Protein AF-A0A5E7FWX7-F1 (afdb_monomer)

Nearest PDB structures (foldseek):
  6xfl-assembly1_A  TM=3.644E-01  e=9.904E+00  Salmonella enterica subsp. enterica serovar Typhimurium str. LT2

Solvent-accessible surface area (backbone atoms only — not comparable to full-atom values): 4899 Å² total; per-residue (Å²): 131,85,85,80,86,87,85,82,87,72,54,74,68,60,47,55,49,37,55,52,47,19,73,77,67,75,47,47,61,65,58,53,50,53,51,49,51,62,70,44,41,66,57,53,50,46,49,52,52,22,50,66,72,26,73,82,40,71,70,52,27,54,55,45,37,52,54,48,51,54,51,53,53,54,63,56,56,59,69,76,76,115

Secondary structure (DSSP, 8-state):
-PPPPPPPPPPHHHHHHHHHHHHHH---HHHHHHHHHHHHHHHHHHHHHHHHHHTT-HHHHHHHHHHHHHHHHHHHHGGG--

Foldseek 3Di:
DDDDDDDDDDDPVVVVVQVVVCVVPVQHPVNVVVVVCVVCVQLVVQLVVLCVVCVPPPVSSVVSSVVSVVVVVVVVVVVVVD

Radius of gyration: 17.37 Å; Cα contacts (8 Å, |Δi|>4): 28; chains: 1; bounding box: 36×36×39 Å

Mean predicted aligned error: 7.93 Å

Structure (mmCIF, N/CA/C/O backbone):
data_AF-A0A5E7FWX7-F1
#
_entry.id   AF-A0A5E7FWX7-F1
#
loop_
_atom_site.group_PDB
_atom_site.id
_atom_site.type_symbol
_atom_site.label_atom_id
_atom_site.label_alt_id
_atom_site.label_comp_id
_atom_site.label_asym_id
_atom_site.label_entity_id
_atom_site.label_seq_id
_atom_site.pdbx_PDB_ins_code
_atom_site.Cartn_x
_atom_site.Cartn_y
_atom_site.Cartn_z
_atom_site.occupancy
_atom_site.B_iso_or_equiv
_atom_site.auth_seq_id
_atom_site.auth_comp_id
_atom_site.auth_asym_id
_atom_site.auth_atom_id
_atom_site.pdbx_PDB_model_num
ATOM 1 N N . MET A 1 1 ? -7.810 -19.868 -7.316 1.00 50.50 1 MET A N 1
ATOM 2 C CA . MET A 1 1 ? -6.523 -19.495 -6.696 1.00 50.50 1 MET A CA 1
ATOM 3 C C . MET A 1 1 ? -6.716 -19.537 -5.195 1.00 50.50 1 MET A C 1
ATOM 5 O O . MET A 1 1 ? -7.733 -19.031 -4.734 1.00 50.50 1 MET A O 1
ATOM 9 N N . SER A 1 2 ? -5.823 -20.201 -4.466 1.00 59.03 2 SER A N 1
ATOM 10 C CA . SER A 1 2 ? -5.834 -20.172 -3.001 1.00 59.03 2 SER A CA 1
ATOM 11 C C . SER A 1 2 ? -5.513 -18.752 -2.541 1.00 59.03 2 SER A C 1
ATOM 13 O O . SER A 1 2 ? -4.654 -18.107 -3.135 1.00 59.03 2 SER A O 1
ATOM 15 N N . ALA A 1 3 ? -6.239 -18.243 -1.549 1.00 77.12 3 ALA A N 1
ATOM 16 C CA . ALA A 1 3 ? -5.914 -16.950 -0.964 1.00 77.12 3 ALA A CA 1
ATOM 17 C C . ALA A 1 3 ? -4.716 -17.129 -0.025 1.00 77.12 3 ALA A C 1
ATOM 19 O O . ALA A 1 3 ? -4.804 -17.892 0.937 1.00 77.12 3 ALA A O 1
ATOM 20 N N . ASP A 1 4 ? -3.617 -16.436 -0.313 1.00 88.06 4 ASP A N 1
ATOM 21 C CA . ASP A 1 4 ? -2.486 -16.334 0.604 1.00 88.06 4 ASP A CA 1
ATOM 22 C C . ASP A 1 4 ? -2.755 -15.231 1.637 1.00 88.06 4 ASP A C 1
ATOM 24 O O . ASP A 1 4 ? -3.282 -14.165 1.310 1.00 88.06 4 ASP A O 1
ATOM 28 N N . THR A 1 5 ? -2.386 -15.478 2.895 1.00 88.44 5 THR A N 1
ATOM 29 C CA . THR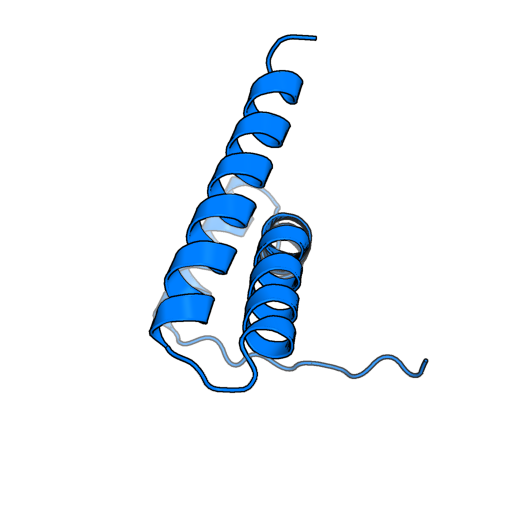 A 1 5 ? -2.535 -14.499 3.981 1.00 88.44 5 THR A CA 1
ATOM 30 C C . THR A 1 5 ? -1.241 -13.713 4.169 1.00 88.44 5 THR A C 1
ATOM 32 O O . THR A 1 5 ? -0.202 -14.287 4.498 1.00 88.44 5 THR A O 1
ATOM 35 N N . LEU A 1 6 ? -1.315 -12.386 4.039 1.00 89.75 6 LEU A N 1
ATOM 36 C CA . LEU A 1 6 ? -0.240 -11.468 4.419 1.00 89.75 6 LEU A CA 1
ATOM 37 C C . LEU A 1 6 ? -0.427 -11.003 5.872 1.00 89.75 6 LEU A C 1
ATOM 39 O O . LEU A 1 6 ? -1.430 -10.375 6.198 1.00 89.75 6 LEU A O 1
ATOM 43 N N . THR A 1 7 ? 0.566 -11.248 6.732 1.00 93.31 7 THR A N 1
ATOM 44 C CA . THR A 1 7 ? 0.596 -10.724 8.110 1.00 93.31 7 THR A CA 1
ATOM 45 C C . THR A 1 7 ? 1.564 -9.550 8.208 1.00 93.31 7 THR A C 1
ATOM 47 O O . THR A 1 7 ? 2.765 -9.719 7.996 1.00 93.31 7 THR A O 1
ATOM 50 N N . ILE A 1 8 ? 1.068 -8.369 8.583 1.00 92.38 8 ILE A N 1
ATOM 51 C CA . ILE A 1 8 ? 1.880 -7.152 8.733 1.00 92.38 8 ILE A CA 1
ATOM 52 C C . ILE A 1 8 ? 2.129 -6.884 10.221 1.00 92.38 8 ILE A C 1
ATOM 54 O O . ILE A 1 8 ? 1.190 -6.743 11.004 1.00 92.38 8 ILE A O 1
ATOM 58 N N . LYS A 1 9 ? 3.402 -6.781 10.623 1.00 95.31 9 LYS A N 1
ATOM 59 C CA . LYS A 1 9 ? 3.773 -6.277 11.952 1.00 95.31 9 LYS A CA 1
ATOM 60 C C . LYS A 1 9 ? 3.870 -4.758 11.900 1.00 95.31 9 LYS A C 1
ATOM 62 O O . LYS A 1 9 ? 4.719 -4.224 11.196 1.00 95.31 9 LYS A O 1
ATOM 67 N N . LEU A 1 10 ? 3.015 -4.084 12.659 1.00 94.50 10 LEU A N 1
ATOM 68 C CA . LEU A 1 10 ? 3.044 -2.631 12.784 1.00 94.50 10 LEU A CA 1
ATOM 69 C C . LEU A 1 10 ? 4.049 -2.228 13.860 1.00 94.50 10 LEU A C 1
ATOM 71 O O . LEU A 1 10 ? 4.053 -2.799 14.954 1.00 94.50 10 LEU A O 1
ATOM 75 N N . ASP A 1 11 ? 4.876 -1.229 13.565 1.00 96.94 11 ASP A N 1
ATOM 76 C CA . ASP A 1 11 ? 5.680 -0.601 14.602 1.00 96.94 11 ASP A CA 1
ATOM 77 C C . ASP A 1 11 ? 4.772 0.145 15.608 1.00 96.94 11 ASP A C 1
ATOM 79 O O . ASP A 1 11 ? 3.621 0.487 15.297 1.00 96.94 11 ASP A O 1
ATOM 83 N N . PRO A 1 12 ? 5.261 0.414 16.831 1.00 97.88 12 PRO A N 1
ATOM 84 C CA . PRO A 1 12 ? 4.439 1.027 17.871 1.00 97.88 12 PRO A CA 1
ATOM 85 C C . PRO A 1 12 ? 3.870 2.405 17.506 1.00 97.88 12 PRO A C 1
ATOM 87 O O . PRO A 1 12 ? 2.774 2.743 17.960 1.00 97.88 12 PRO A O 1
ATOM 90 N N . GLN A 1 13 ? 4.581 3.205 16.703 1.00 98.00 13 GLN A N 1
ATOM 91 C CA . GLN A 1 13 ? 4.146 4.556 16.344 1.00 98.00 13 GLN A CA 1
ATOM 92 C C . GLN A 1 13 ? 2.993 4.499 15.341 1.00 98.00 13 GLN A C 1
ATOM 94 O O . GLN A 1 13 ? 1.977 5.175 15.531 1.00 98.00 13 GLN A O 1
ATOM 99 N N . LEU A 1 14 ? 3.108 3.641 14.324 1.00 97.12 14 LEU A N 1
ATOM 100 C CA . LEU A 1 14 ? 2.044 3.425 13.348 1.00 97.12 14 LEU A CA 1
ATOM 101 C C . LEU A 1 14 ? 0.794 2.812 13.995 1.00 97.12 14 LEU A C 1
ATOM 103 O O . LEU A 1 14 ? -0.321 3.267 13.734 1.00 97.12 14 LEU A O 1
ATOM 107 N N . LEU A 1 15 ? 0.956 1.849 14.910 1.00 97.62 15 LEU A N 1
ATOM 108 C CA . LEU A 1 15 ? -0.168 1.284 15.665 1.00 97.62 15 LEU A CA 1
ATOM 109 C C . LEU A 1 15 ? -0.900 2.355 16.492 1.00 97.62 15 LEU A C 1
ATOM 111 O O . LEU A 1 15 ? -2.132 2.403 16.502 1.00 97.62 15 LEU A O 1
ATOM 115 N N . ALA A 1 16 ? -0.160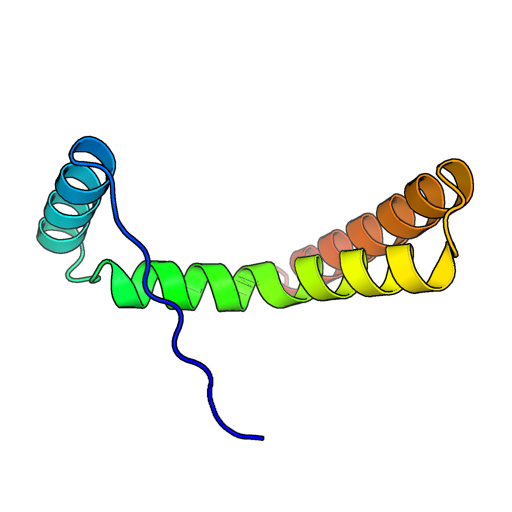 3.228 17.182 1.00 98.31 16 ALA A N 1
ATOM 116 C CA . ALA A 1 16 ? -0.747 4.322 17.952 1.00 98.31 16 ALA A CA 1
ATOM 117 C C . ALA A 1 16 ? -1.477 5.340 17.058 1.00 98.31 16 ALA A C 1
ATOM 119 O O . ALA A 1 16 ? -2.494 5.909 17.466 1.00 98.31 16 ALA A O 1
ATOM 120 N N . LEU A 1 17 ? -0.986 5.571 15.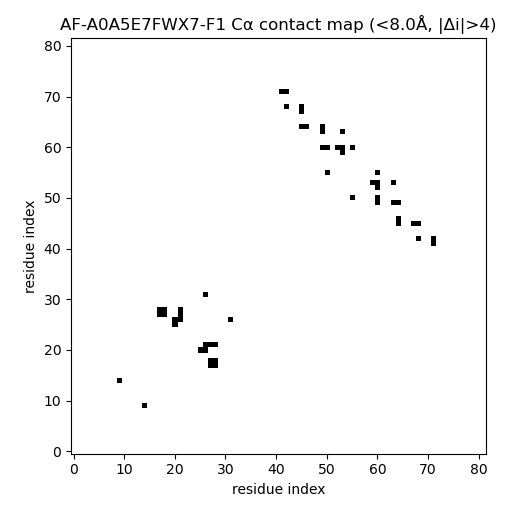837 1.00 98.31 17 LEU A N 1
ATOM 121 C CA . LEU A 1 17 ? -1.668 6.411 14.857 1.00 98.31 17 LEU A CA 1
ATOM 122 C C . LEU A 1 17 ? -2.989 5.782 14.403 1.00 98.31 17 LEU A C 1
ATOM 124 O O . LEU A 1 17 ? -4.016 6.455 14.480 1.00 98.31 17 LEU A O 1
ATOM 128 N N . PHE A 1 18 ? -2.990 4.502 14.021 1.00 98.06 18 PHE A N 1
ATOM 129 C CA . PHE A 1 18 ? -4.214 3.810 13.611 1.00 98.06 18 PHE A CA 1
ATOM 130 C C . PHE A 1 18 ? -5.276 3.791 14.706 1.00 98.06 18 PHE A C 1
ATOM 132 O O . PHE A 1 18 ? -6.431 4.084 14.425 1.00 98.06 18 PHE A O 1
ATOM 139 N N . ARG A 1 19 ? -4.893 3.545 15.964 1.00 98.06 19 ARG A N 1
ATOM 140 C CA . ARG A 1 19 ? -5.841 3.571 17.091 1.00 98.06 19 ARG A CA 1
ATOM 141 C C . ARG A 1 19 ? -6.520 4.930 17.259 1.00 98.06 19 ARG A C 1
ATOM 143 O O . ARG A 1 19 ? -7.716 4.991 17.520 1.00 98.06 19 ARG A O 1
ATOM 150 N N . ARG A 1 20 ? -5.768 6.027 17.109 1.00 98.50 20 ARG A N 1
ATOM 151 C CA . ARG A 1 20 ? -6.341 7.383 17.158 1.00 98.50 20 ARG A CA 1
ATOM 152 C C . ARG A 1 20 ? -7.236 7.649 15.954 1.00 98.50 20 ARG A C 1
ATOM 154 O O . ARG A 1 20 ? -8.325 8.185 16.120 1.00 98.50 20 ARG A O 1
ATOM 161 N N . TYR A 1 21 ? -6.797 7.256 14.761 1.00 98.31 21 TYR A N 1
ATOM 162 C CA . TYR A 1 21 ? -7.589 7.403 13.544 1.00 98.31 21 TYR A CA 1
ATOM 163 C C . TYR A 1 21 ? -8.928 6.662 13.646 1.00 98.31 21 TYR A C 1
ATOM 165 O O . TYR A 1 21 ? -9.973 7.251 13.374 1.00 98.31 21 TYR A O 1
ATOM 173 N N . GLU A 1 22 ? -8.915 5.421 14.126 1.00 98.50 22 GLU A N 1
ATOM 174 C CA . GLU A 1 22 ? -10.113 4.617 14.367 1.00 98.50 22 GLU A CA 1
ATOM 175 C C . GLU A 1 22 ? -11.029 5.265 15.411 1.00 98.50 22 GLU A C 1
ATOM 177 O O . GLU A 1 22 ? -12.228 5.380 15.182 1.00 98.50 22 GLU A O 1
ATOM 182 N N . ALA A 1 23 ? -10.483 5.795 16.511 1.00 98.44 23 ALA A N 1
ATOM 183 C CA . ALA A 1 23 ? -11.286 6.509 17.505 1.00 98.44 23 ALA A CA 1
ATOM 184 C C . ALA A 1 23 ? -12.038 7.717 16.907 1.00 98.44 23 ALA A C 1
ATOM 186 O O . ALA A 1 23 ? -13.177 7.980 17.289 1.00 98.44 23 ALA A O 1
ATOM 187 N N . HIS A 1 24 ? -11.429 8.428 15.952 1.00 98.31 24 HIS A N 1
ATOM 188 C CA . HIS A 1 24 ? -12.043 9.584 15.292 1.00 98.31 24 HIS A CA 1
ATOM 189 C C . HIS A 1 24 ? -13.002 9.225 14.151 1.00 98.31 24 HIS A C 1
ATOM 191 O O . HIS A 1 24 ? -13.953 9.963 13.910 1.00 98.31 24 HIS A O 1
ATOM 197 N N . THR A 1 25 ? -12.745 8.137 13.424 1.00 97.88 25 THR A N 1
ATOM 198 C CA . THR A 1 25 ? -13.416 7.844 12.142 1.00 97.88 25 THR A CA 1
ATOM 199 C C . THR A 1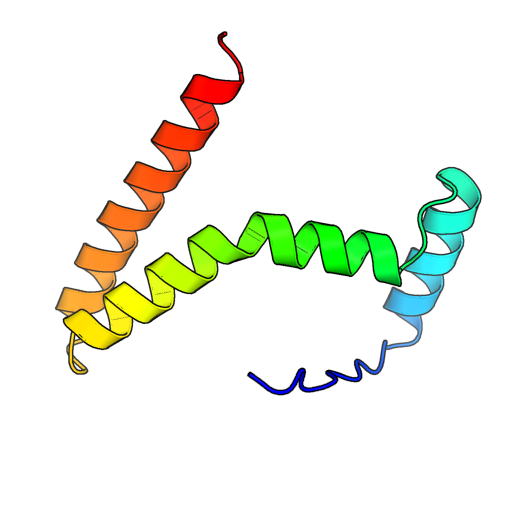 25 ? -14.234 6.558 12.142 1.00 97.88 25 THR A C 1
ATOM 201 O O . THR A 1 25 ? -15.002 6.335 11.213 1.00 97.88 25 THR A O 1
ATOM 204 N N . GLN A 1 26 ? -14.065 5.712 13.162 1.00 97.62 26 GLN A N 1
ATOM 205 C CA . GLN A 1 26 ? -14.559 4.331 13.224 1.00 97.62 26 GLN A CA 1
ATOM 206 C C . GLN A 1 26 ? -14.019 3.430 12.097 1.00 97.62 26 GLN A C 1
ATOM 208 O O . GLN A 1 26 ? -14.544 2.346 11.853 1.00 97.62 26 GLN A O 1
ATOM 213 N N . ILE A 1 27 ? -12.950 3.858 11.416 1.00 97.62 27 ILE A N 1
ATOM 214 C CA . ILE A 1 27 ? -12.262 3.069 10.396 1.00 97.62 27 ILE A CA 1
ATOM 215 C C . ILE A 1 27 ? -11.112 2.302 11.047 1.00 97.62 27 ILE A C 1
ATOM 217 O O . ILE A 1 27 ? -10.172 2.897 11.574 1.00 97.62 27 ILE A O 1
ATOM 221 N N . THR A 1 28 ? -11.170 0.974 10.964 1.00 97.50 28 THR A N 1
ATOM 222 C CA . THR A 1 28 ? -10.118 0.092 11.479 1.00 97.50 28 THR A CA 1
ATOM 223 C C . THR A 1 28 ? -8.854 0.165 10.618 1.00 97.50 28 THR A C 1
ATOM 225 O O . THR A 1 28 ? -8.902 0.477 9.424 1.00 97.50 28 THR A O 1
ATOM 228 N N . ALA A 1 29 ? -7.707 -0.198 11.199 1.00 96.19 29 ALA A N 1
ATOM 229 C CA . ALA A 1 29 ? -6.450 -0.314 10.453 1.00 96.19 29 ALA A CA 1
ATOM 230 C C . ALA A 1 29 ? -6.568 -1.270 9.250 1.00 96.19 29 ALA A C 1
ATOM 232 O O . ALA A 1 29 ? -6.052 -0.972 8.176 1.00 96.19 29 ALA A O 1
ATOM 233 N N . GLN A 1 30 ? -7.280 -2.390 9.425 1.00 95.44 30 GLN A N 1
ATOM 234 C CA . GLN A 1 30 ? -7.508 -3.375 8.367 1.00 95.44 30 GLN A CA 1
ATOM 235 C C . GLN A 1 30 ? -8.253 -2.749 7.187 1.00 95.44 30 GLN A C 1
ATOM 237 O O . GLN A 1 30 ? -7.766 -2.807 6.064 1.00 95.44 30 GLN A O 1
ATOM 242 N N . PHE A 1 31 ? -9.377 -2.076 7.451 1.00 96.75 31 PHE A N 1
ATOM 243 C CA . PHE A 1 31 ? -10.157 -1.427 6.400 1.00 96.75 31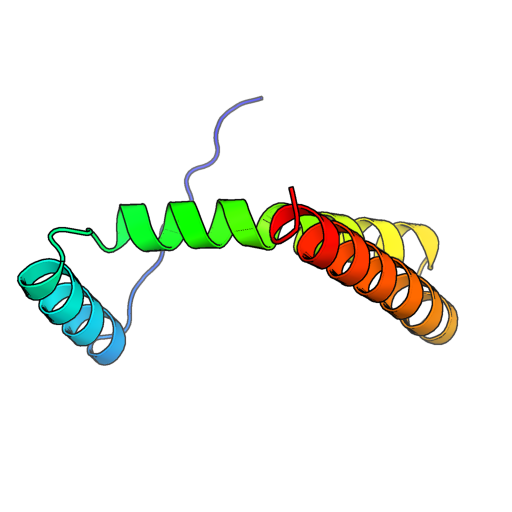 PHE A CA 1
ATOM 244 C C . PHE A 1 31 ? -9.344 -0.354 5.667 1.00 96.75 31 PHE A C 1
ATOM 246 O O . PHE A 1 31 ? -9.369 -0.285 4.442 1.00 96.75 31 PHE A O 1
ATOM 253 N N . TYR A 1 32 ? -8.580 0.463 6.402 1.00 96.06 32 TYR A N 1
ATOM 254 C CA . TYR A 1 32 ? -7.709 1.471 5.795 1.00 96.06 32 TYR A CA 1
ATOM 255 C C . TYR A 1 32 ? -6.682 0.845 4.838 1.00 96.06 32 TYR A C 1
ATOM 257 O O . TYR A 1 32 ? -6.472 1.350 3.735 1.00 96.06 32 TYR A O 1
ATOM 265 N N . ILE A 1 33 ? -6.035 -0.248 5.256 1.00 95.56 33 ILE A N 1
ATOM 266 C CA . ILE A 1 33 ? -5.025 -0.942 4.450 1.00 95.56 33 ILE A CA 1
ATOM 267 C C . ILE A 1 33 ? -5.673 -1.611 3.235 1.00 95.56 33 ILE A C 1
ATOM 269 O O . ILE A 1 33 ? -5.138 -1.486 2.136 1.00 95.56 33 ILE A O 1
ATOM 273 N N . ASP A 1 34 ? -6.830 -2.251 3.399 1.00 94.44 34 ASP A N 1
ATOM 274 C CA . ASP A 1 34 ? -7.566 -2.871 2.293 1.00 94.44 34 ASP A CA 1
ATOM 275 C C . ASP A 1 34 ? -7.949 -1.835 1.229 1.00 94.44 34 ASP A C 1
ATOM 277 O O . ASP A 1 34 ? -7.702 -2.038 0.038 1.00 94.44 34 ASP A O 1
ATOM 281 N N . GLU A 1 35 ? -8.457 -0.676 1.656 1.00 95.81 35 GLU A N 1
ATOM 282 C CA . GLU A 1 35 ? -8.754 0.452 0.773 1.00 95.81 35 GLU A CA 1
ATOM 283 C C . GLU A 1 35 ? -7.502 0.986 0.071 1.00 95.81 35 GLU A C 1
ATOM 285 O O . GLU A 1 35 ? -7.530 1.288 -1.126 1.00 95.81 35 GLU A O 1
ATOM 290 N N . LEU A 1 36 ? -6.382 1.097 0.790 1.00 94.69 36 LEU A N 1
ATOM 291 C CA . LEU A 1 36 ? -5.120 1.546 0.213 1.00 94.69 36 LEU A CA 1
ATOM 292 C C . LEU A 1 36 ? -4.613 0.560 -0.846 1.00 94.69 36 LEU A C 1
ATOM 294 O O . LEU A 1 36 ? -4.207 0.982 -1.929 1.00 94.69 36 LEU A O 1
ATOM 298 N N . LEU A 1 37 ? -4.675 -0.744 -0.574 1.00 94.69 37 LEU A N 1
ATOM 299 C CA . LEU A 1 37 ? -4.290 -1.793 -1.518 1.00 94.69 37 LEU A CA 1
ATOM 300 C C . LEU A 1 37 ? -5.207 -1.808 -2.743 1.00 94.69 37 LEU A C 1
ATOM 302 O O . LEU A 1 37 ? -4.725 -1.929 -3.868 1.00 94.69 37 LEU A O 1
ATOM 306 N N . ALA A 1 38 ? -6.517 -1.635 -2.560 1.00 92.38 38 ALA A N 1
ATOM 307 C CA . ALA A 1 38 ? -7.464 -1.540 -3.666 1.00 92.38 38 ALA A CA 1
ATOM 308 C C . ALA A 1 38 ? -7.171 -0.328 -4.567 1.00 92.38 38 ALA A C 1
ATOM 310 O O . ALA A 1 38 ? -7.113 -0.469 -5.790 1.00 92.38 38 ALA A O 1
ATOM 311 N N . LYS A 1 39 ? -6.913 0.843 -3.971 1.00 90.69 39 LYS A N 1
ATOM 312 C CA . LYS A 1 39 ? -6.610 2.088 -4.699 1.00 90.69 39 LYS A CA 1
ATOM 313 C C . LYS A 1 39 ? -5.267 2.049 -5.418 1.00 90.69 39 LYS A C 1
ATOM 315 O O . LYS A 1 39 ? -5.136 2.625 -6.493 1.00 90.69 39 LYS A O 1
ATOM 320 N N . THR A 1 40 ? -4.274 1.375 -4.843 1.00 91.94 40 THR A N 1
ATOM 321 C CA . THR A 1 40 ? -2.913 1.310 -5.399 1.00 91.94 40 THR A CA 1
ATOM 322 C C . THR A 1 40 ? -2.686 0.122 -6.332 1.00 91.94 40 THR A C 1
ATOM 324 O O . THR A 1 40 ? -1.711 0.128 -7.085 1.00 91.94 40 THR A O 1
ATOM 327 N N . ARG A 1 41 ? -3.597 -0.861 -6.367 1.00 94.06 41 ARG A N 1
ATOM 328 C CA . ARG A 1 41 ? -3.511 -2.028 -7.260 1.00 94.06 41 ARG A CA 1
ATOM 329 C C . ARG A 1 41 ? -3.286 -1.665 -8.735 1.00 94.06 41 ARG A C 1
ATOM 331 O O . ARG A 1 41 ? -2.403 -2.283 -9.324 1.00 94.06 41 ARG A O 1
ATOM 338 N N . PRO A 1 42 ? -3.999 -0.697 -9.351 1.00 89.44 42 PRO A N 1
ATOM 339 C CA . PRO A 1 42 ? -3.764 -0.349 -10.756 1.00 89.44 42 PRO A CA 1
ATOM 340 C C . PRO A 1 42 ? -2.339 0.154 -11.008 1.00 89.44 42 PRO A C 1
ATOM 342 O O . PRO A 1 42 ? -1.728 -0.185 -12.017 1.00 89.44 42 PRO A O 1
ATOM 345 N N . THR A 1 43 ? -1.783 0.916 -10.063 1.00 87.69 43 THR A N 1
ATOM 346 C CA . THR A 1 43 ? -0.399 1.392 -10.131 1.00 87.69 43 THR A CA 1
ATOM 347 C C . THR A 1 43 ? 0.584 0.233 -10.025 1.00 87.69 43 THR A C 1
ATOM 349 O O . THR A 1 43 ? 1.504 0.148 -10.832 1.00 87.69 43 THR A O 1
ATOM 352 N N . LEU A 1 44 ? 0.377 -0.685 -9.074 1.00 89.62 44 LEU A N 1
ATOM 353 C CA . LEU A 1 44 ? 1.219 -1.874 -8.931 1.00 89.62 44 LEU A CA 1
ATOM 354 C C . LEU A 1 44 ? 1.194 -2.732 -10.204 1.00 89.62 44 LEU A C 1
ATOM 356 O O . LEU A 1 44 ? 2.248 -3.140 -10.680 1.00 89.62 44 LEU A O 1
ATOM 360 N N . GLN A 1 45 ? 0.012 -2.939 -10.787 1.00 89.81 45 GLN A N 1
ATOM 361 C CA . GLN A 1 45 ? -0.148 -3.664 -12.047 1.00 89.81 45 GLN A CA 1
ATOM 362 C C . GLN A 1 45 ? 0.640 -2.995 -13.183 1.00 89.81 45 GLN A C 1
ATOM 364 O O . GLN A 1 45 ? 1.400 -3.659 -13.879 1.00 89.81 45 GLN A O 1
ATOM 369 N N . ALA A 1 46 ? 0.522 -1.673 -13.334 1.00 86.75 46 ALA A N 1
ATOM 370 C CA . ALA A 1 46 ? 1.252 -0.928 -14.356 1.00 86.75 46 ALA A CA 1
ATOM 371 C C . ALA A 1 46 ? 2.780 -1.006 -14.190 1.00 86.75 46 ALA A C 1
ATOM 373 O O . ALA A 1 46 ? 3.492 -1.042 -15.192 1.00 86.75 46 ALA A O 1
ATOM 374 N N . VAL A 1 47 ? 3.279 -1.030 -12.948 1.00 85.12 47 VAL A N 1
ATOM 375 C CA . VAL A 1 47 ? 4.708 -1.222 -12.651 1.00 85.12 47 VAL A CA 1
ATOM 376 C C . VAL A 1 47 ? 5.163 -2.612 -13.072 1.00 85.12 47 VAL A C 1
ATOM 378 O O . VAL A 1 47 ? 6.169 -2.727 -13.763 1.00 85.12 47 VAL A O 1
ATOM 381 N N . VAL A 1 48 ? 4.433 -3.652 -12.662 1.00 89.25 48 VAL A N 1
ATOM 382 C CA . VAL A 1 48 ? 4.779 -5.042 -12.984 1.00 89.25 48 VAL A CA 1
ATOM 383 C C . VAL A 1 48 ? 4.789 -5.250 -14.496 1.00 89.25 48 VAL A C 1
ATOM 385 O O . VAL A 1 48 ? 5.779 -5.736 -15.024 1.00 89.25 48 VAL A O 1
ATOM 388 N N . GLU A 1 49 ? 3.769 -4.773 -15.210 1.00 89.44 49 GLU A N 1
ATOM 389 C CA . GLU A 1 49 ? 3.727 -4.887 -16.672 1.00 89.44 49 GLU A CA 1
ATOM 390 C C . GLU A 1 49 ? 4.877 -4.130 -17.352 1.00 89.44 49 GLU A C 1
ATOM 392 O O . GLU A 1 49 ? 5.470 -4.637 -18.298 1.00 89.44 49 GLU A O 1
ATOM 397 N N . ALA A 1 50 ? 5.248 -2.943 -16.858 1.00 85.75 50 ALA A N 1
ATOM 398 C CA . ALA A 1 50 ? 6.400 -2.215 -17.389 1.00 85.75 50 ALA A CA 1
ATOM 399 C C . ALA A 1 50 ? 7.728 -2.951 -17.135 1.00 85.75 50 ALA A C 1
ATOM 401 O O . ALA A 1 50 ? 8.614 -2.909 -17.985 1.00 85.75 50 ALA A O 1
ATOM 402 N N . LEU A 1 51 ? 7.875 -3.619 -15.985 1.00 85.44 51 LEU A N 1
ATOM 403 C CA . LEU A 1 51 ? 9.044 -4.447 -15.668 1.00 85.44 51 LEU A CA 1
ATOM 404 C C . LEU A 1 51 ? 9.121 -5.683 -16.569 1.00 85.44 51 LEU A C 1
ATOM 406 O O . LEU A 1 51 ? 10.195 -5.976 -17.097 1.00 85.44 51 LEU A O 1
ATOM 410 N N . ASP A 1 52 ? 7.992 -6.363 -16.767 1.00 88.31 52 ASP A N 1
ATOM 411 C CA . ASP A 1 52 ? 7.887 -7.532 -17.640 1.00 88.31 52 ASP A CA 1
ATOM 412 C C . ASP A 1 52 ? 8.222 -7.162 -19.097 1.00 88.31 52 ASP A C 1
ATOM 414 O O . ASP A 1 52 ? 8.993 -7.860 -19.756 1.00 88.31 52 ASP A O 1
ATOM 418 N N . GLU A 1 53 ? 7.704 -6.030 -19.587 1.00 87.44 53 GLU A N 1
ATOM 419 C CA . GLU A 1 53 ? 7.960 -5.519 -20.941 1.00 87.44 53 GLU A CA 1
ATOM 420 C C . GLU A 1 53 ? 9.395 -5.011 -21.136 1.00 87.44 53 GLU A C 1
ATOM 422 O O . GLU A 1 53 ? 9.965 -5.171 -22.215 1.00 87.44 53 GLU A O 1
ATOM 427 N N . ALA A 1 54 ? 9.994 -4.405 -20.108 1.00 87.00 54 ALA A N 1
ATOM 428 C CA . ALA A 1 54 ? 11.355 -3.885 -20.183 1.00 87.00 54 ALA A CA 1
ATOM 429 C C . ALA A 1 54 ? 12.417 -4.994 -20.242 1.00 87.00 54 ALA A C 1
ATOM 431 O O . ALA A 1 54 ? 13.549 -4.719 -20.631 1.00 87.00 54 ALA A O 1
ATOM 432 N N . ALA A 1 55 ? 12.088 -6.229 -19.844 1.00 84.00 55 ALA A N 1
ATOM 433 C CA . ALA A 1 55 ? 12.988 -7.387 -19.890 1.00 84.00 55 ALA A CA 1
ATOM 434 C C . ALA A 1 55 ? 14.388 -7.136 -19.274 1.00 84.00 55 ALA A C 1
ATOM 436 O O . ALA A 1 55 ? 15.385 -7.719 -19.701 1.00 84.00 55 ALA A O 1
ATOM 437 N N . GLY A 1 56 ? 14.467 -6.268 -18.258 1.00 77.56 56 GLY A N 1
ATOM 438 C CA . GLY A 1 56 ? 15.711 -5.892 -17.578 1.00 77.56 56 GLY A CA 1
ATOM 439 C C . GLY A 1 56 ? 16.426 -4.648 -18.121 1.00 77.56 56 GLY A C 1
ATOM 440 O O . GLY A 1 56 ? 17.472 -4.300 -17.579 1.00 77.56 56 GLY A O 1
ATOM 441 N N . ASP A 1 57 ? 15.880 -3.962 -19.131 1.00 86.75 57 ASP A N 1
ATOM 442 C CA . ASP A 1 57 ? 16.390 -2.679 -19.630 1.00 86.75 57 ASP A CA 1
ATOM 443 C C . ASP A 1 57 ? 15.893 -1.500 -18.756 1.00 86.75 57 ASP A C 1
ATOM 445 O O . ASP A 1 57 ? 14.696 -1.179 -18.753 1.00 86.75 57 ASP A O 1
ATOM 449 N N . PRO A 1 58 ? 16.785 -0.814 -18.015 1.00 79.38 58 PRO A N 1
ATOM 450 C CA . PRO A 1 58 ? 16.410 0.296 -17.140 1.00 79.38 58 PRO A CA 1
ATOM 451 C C . PRO A 1 58 ? 15.855 1.519 -17.884 1.00 79.38 58 PRO A C 1
ATOM 453 O O . PRO A 1 58 ? 15.042 2.260 -17.325 1.00 79.38 58 PRO A O 1
ATOM 456 N N . GLU A 1 59 ? 16.286 1.757 -19.125 1.00 81.38 59 GLU A N 1
ATOM 457 C CA . GLU A 1 59 ? 15.856 2.913 -19.914 1.00 81.38 59 GLU A CA 1
ATOM 458 C C . GLU A 1 59 ? 14.463 2.675 -20.506 1.00 81.38 59 GLU A C 1
ATOM 460 O O . GLU A 1 59 ? 13.590 3.548 -20.426 1.00 81.38 59 GLU A O 1
ATOM 465 N N . ALA A 1 60 ? 14.209 1.458 -20.994 1.00 82.38 60 ALA A N 1
ATOM 466 C CA . ALA A 1 60 ? 12.878 1.033 -21.419 1.00 82.38 60 ALA A CA 1
ATOM 467 C C . ALA A 1 60 ? 11.871 1.079 -20.257 1.00 82.38 60 ALA A C 1
ATOM 469 O O . ALA A 1 60 ? 10.760 1.596 -20.417 1.00 82.38 60 ALA A O 1
ATOM 470 N N . LEU A 1 61 ? 12.276 0.628 -19.063 1.0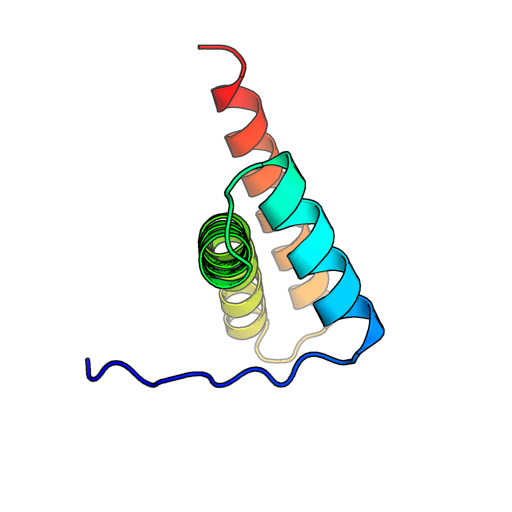0 81.75 61 LEU A N 1
ATOM 471 C CA . LEU A 1 61 ? 11.443 0.666 -17.860 1.00 81.75 61 LEU A CA 1
ATOM 472 C C . LEU A 1 61 ? 10.993 2.090 -17.514 1.00 81.75 61 LEU A C 1
ATOM 474 O O . LEU A 1 61 ? 9.809 2.321 -17.258 1.00 81.75 61 LEU A O 1
ATOM 478 N N . ALA A 1 62 ? 11.915 3.056 -17.528 1.00 80.44 62 ALA A N 1
ATOM 479 C CA . ALA A 1 62 ? 11.603 4.445 -17.208 1.00 80.44 62 ALA A CA 1
ATOM 480 C C . ALA A 1 62 ? 10.580 5.051 -18.190 1.00 80.44 62 ALA A C 1
ATOM 482 O O . ALA A 1 62 ? 9.642 5.736 -17.769 1.00 80.44 62 ALA A O 1
ATOM 483 N N . GLN A 1 63 ? 10.713 4.764 -19.490 1.00 83.00 63 GLN A N 1
ATOM 484 C CA . GLN A 1 63 ? 9.787 5.259 -20.514 1.00 83.00 63 GLN A CA 1
ATOM 485 C C . GLN A 1 63 ? 8.393 4.625 -20.406 1.00 83.00 63 GLN A C 1
ATOM 487 O O . GLN A 1 63 ? 7.380 5.331 -20.485 1.00 83.00 63 GLN A O 1
ATOM 492 N N . LEU A 1 64 ? 8.32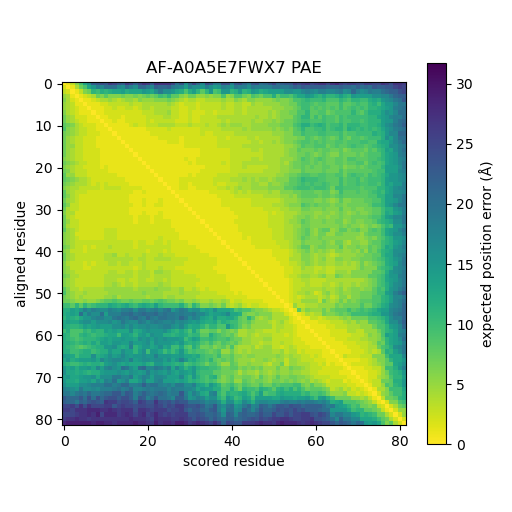8 3.306 -20.207 1.00 83.69 64 LEU A N 1
ATOM 493 C CA . LEU A 1 64 ? 7.072 2.562 -20.077 1.00 83.69 64 LEU A CA 1
ATOM 494 C C . LEU A 1 64 ? 6.319 2.955 -18.805 1.00 83.69 64 LEU A C 1
ATOM 496 O O . LEU A 1 64 ? 5.117 3.237 -18.853 1.00 83.69 64 LEU A O 1
ATOM 500 N N . PHE A 1 65 ? 7.036 3.060 -17.685 1.00 80.88 65 PHE A N 1
ATOM 501 C CA . PHE A 1 65 ? 6.462 3.495 -16.419 1.00 80.88 65 PHE A CA 1
ATOM 502 C C . PHE A 1 65 ? 5.903 4.922 -16.511 1.00 80.88 65 PHE A C 1
ATOM 504 O O . PHE A 1 65 ? 4.753 5.154 -16.131 1.00 80.88 65 PHE A O 1
ATOM 511 N N . GLY A 1 66 ? 6.658 5.863 -17.092 1.00 79.94 66 GLY A N 1
ATOM 512 C CA . GLY A 1 66 ? 6.206 7.245 -17.284 1.00 79.94 66 GLY A CA 1
ATOM 513 C C . GLY A 1 66 ? 4.918 7.353 -18.111 1.00 79.94 66 GLY A C 1
ATOM 514 O O . GLY A 1 66 ? 3.989 8.062 -17.719 1.00 79.94 66 GLY A O 1
ATOM 515 N N . ARG A 1 67 ? 4.810 6.602 -19.218 1.00 81.88 67 ARG A N 1
ATOM 516 C CA . ARG A 1 67 ? 3.596 6.576 -20.060 1.00 81.88 67 ARG A CA 1
ATOM 517 C C . ARG A 1 67 ? 2.383 5.998 -19.332 1.00 81.88 67 ARG A C 1
ATOM 519 O O . ARG A 1 67 ? 1.281 6.545 -19.434 1.00 81.88 67 ARG A O 1
ATOM 526 N N . ARG A 1 68 ? 2.568 4.904 -18.590 1.00 79.88 68 ARG A N 1
ATOM 527 C CA . ARG A 1 68 ? 1.475 4.239 -17.866 1.00 79.88 68 ARG A CA 1
ATOM 528 C C . ARG A 1 68 ? 0.996 5.066 -16.674 1.00 79.88 68 ARG A C 1
ATOM 530 O O . ARG A 1 68 ? -0.210 5.194 -16.480 1.00 79.88 68 ARG A O 1
ATOM 537 N N . LEU A 1 69 ? 1.906 5.706 -15.939 1.00 78.81 69 LEU A N 1
ATOM 538 C CA . LEU A 1 69 ? 1.546 6.618 -14.852 1.00 78.81 69 LEU A CA 1
ATOM 539 C C . LEU A 1 69 ? 0.759 7.832 -15.368 1.00 78.81 69 LEU A C 1
ATOM 541 O O . LEU A 1 69 ? -0.280 8.165 -14.802 1.00 78.81 69 LEU A O 1
ATOM 545 N N . ALA A 1 70 ? 1.196 8.449 -16.472 1.00 80.00 70 ALA A N 1
ATOM 546 C CA . ALA A 1 70 ? 0.461 9.548 -17.101 1.00 80.00 70 ALA A CA 1
ATOM 547 C C . ALA A 1 70 ? -0.963 9.129 -17.514 1.00 80.00 70 ALA A C 1
ATOM 549 O O . ALA A 1 70 ? -1.919 9.865 -17.273 1.00 80.00 70 ALA A O 1
ATOM 550 N N . SER A 1 71 ? -1.115 7.918 -18.058 1.00 78.00 71 SER A N 1
ATOM 551 C CA . SER A 1 71 ? -2.420 7.359 -18.440 1.00 78.00 71 SER A CA 1
ATOM 552 C C . SER A 1 71 ? -3.329 7.128 -17.223 1.00 78.00 71 SER A C 1
ATOM 554 O O . SER A 1 71 ? -4.514 7.454 -17.262 1.00 78.00 71 SER A O 1
ATOM 556 N N . LEU A 1 72 ? -2.776 6.636 -16.108 1.00 75.38 72 LEU A N 1
ATOM 557 C CA . LEU A 1 72 ? -3.513 6.459 -14.851 1.00 75.38 72 LEU A CA 1
ATOM 558 C C . LEU A 1 72 ? -3.974 7.795 -14.250 1.00 75.38 72 LEU A C 1
ATOM 560 O O . LEU A 1 72 ? -5.086 7.881 -13.731 1.00 75.38 72 LEU A O 1
ATOM 564 N N . MET A 1 73 ? -3.149 8.844 -14.329 1.00 72.56 73 MET A N 1
ATOM 565 C CA . MET A 1 73 ? -3.519 10.182 -13.849 1.00 72.56 73 MET A CA 1
ATOM 566 C C . MET A 1 73 ? -4.6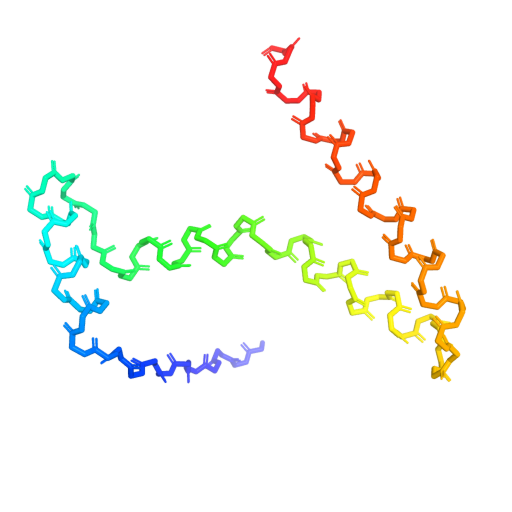21 10.815 -14.70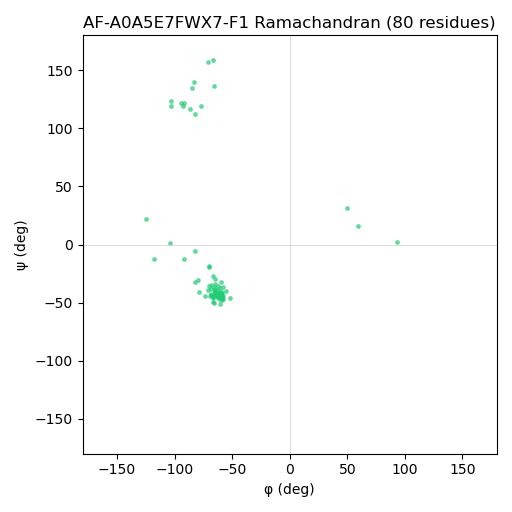9 1.00 72.56 73 MET A C 1
ATOM 568 O O . MET A 1 73 ? -5.536 11.430 -14.163 1.00 72.56 73 MET A O 1
ATOM 572 N N . GLN A 1 74 ? -4.591 10.612 -16.030 1.00 72.31 74 GLN A N 1
ATOM 573 C CA . GLN A 1 74 ? -5.665 11.055 -16.928 1.00 72.31 74 GLN A CA 1
ATOM 574 C C . GLN A 1 74 ? -6.997 10.356 -16.613 1.00 72.31 74 GLN A C 1
ATOM 576 O O . GLN A 1 74 ? -8.029 11.012 -16.504 1.00 72.31 74 GLN A O 1
ATOM 581 N N . GLN A 1 75 ? -6.970 9.046 -16.356 1.00 65.81 75 GLN A N 1
ATOM 582 C CA . GLN A 1 75 ? -8.167 8.274 -15.996 1.00 65.81 75 GLN A CA 1
ATOM 583 C C . GLN A 1 75 ? -8.767 8.648 -14.630 1.00 65.81 75 GLN A C 1
ATOM 585 O O . GLN A 1 75 ? -9.965 8.461 -14.411 1.00 65.81 75 GLN A O 1
ATOM 590 N N . GLN A 1 76 ? -7.957 9.156 -13.696 1.00 58.97 76 GLN A N 1
ATOM 591 C CA . GLN A 1 76 ? -8.446 9.662 -12.407 1.00 58.97 76 GLN A CA 1
ATOM 592 C C . GLN A 1 76 ? -9.033 11.077 -12.517 1.00 58.97 76 GLN A C 1
ATOM 594 O O . GLN A 1 76 ? -9.980 11.383 -11.794 1.00 58.97 76 GLN A O 1
ATOM 599 N N . GLY A 1 77 ? -8.531 11.910 -13.437 1.00 54.81 77 GLY A N 1
ATOM 600 C CA . GLY A 1 77 ? -9.064 13.253 -13.703 1.00 54.81 77 GLY A CA 1
ATOM 601 C C . GLY A 1 77 ? -10.494 13.247 -14.256 1.00 54.81 77 GLY A C 1
ATOM 602 O O . GLY A 1 77 ? -11.324 14.034 -13.807 1.00 54.81 77 GLY A O 1
ATOM 603 N N . ASP A 1 78 ? -10.820 12.301 -15.140 1.00 47.16 78 ASP A N 1
ATOM 604 C CA . ASP A 1 78 ? -12.158 12.193 -15.751 1.00 47.16 78 ASP A CA 1
ATOM 605 C C . ASP A 1 78 ? -13.260 11.732 -14.780 1.00 47.16 78 ASP A C 1
ATOM 607 O O . ASP A 1 78 ? -14.443 11.959 -15.027 1.00 47.16 78 ASP A O 1
ATOM 611 N N . LYS A 1 79 ? -12.913 11.122 -13.638 1.00 44.94 79 LYS A N 1
ATOM 612 C CA . LYS A 1 79 ? -13.902 10.680 -12.634 1.00 44.94 79 LYS A CA 1
ATOM 613 C C . LYS A 1 79 ? -14.370 11.781 -11.674 1.00 44.94 79 LYS A C 1
ATOM 615 O O . LYS A 1 79 ? -15.262 11.524 -10.873 1.00 44.94 79 LYS A O 1
ATOM 620 N N . VAL A 1 80 ? -13.793 12.983 -11.736 1.00 43.69 80 VAL A N 1
ATOM 621 C CA . VAL A 1 80 ? -14.181 14.140 -10.898 1.00 43.69 80 VAL A CA 1
ATOM 622 C C . VAL A 1 80 ? -15.000 15.170 -11.699 1.00 43.69 80 VAL A C 1
ATOM 624 O O . VAL A 1 80 ? -15.401 16.197 -11.164 1.00 43.69 80 VAL A O 1
ATOM 627 N N . SER A 1 81 ? -15.279 14.914 -12.983 1.00 41.78 81 SER A N 1
ATOM 628 C CA . SER A 1 81 ? -16.019 15.828 -13.876 1.00 41.78 81 SER A CA 1
ATOM 629 C C . SER A 1 81 ? -17.249 15.201 -14.552 1.00 41.78 81 SER A C 1
ATOM 631 O O . SER A 1 81 ? -17.701 15.720 -15.572 1.00 41.78 81 SER A O 1
ATOM 633 N N . ALA A 1 82 ? -17.805 14.123 -13.989 1.00 36.31 82 ALA A N 1
ATOM 634 C CA . ALA A 1 82 ? -19.047 13.492 -14.451 1.00 36.31 82 ALA A CA 1
ATOM 635 C C . ALA A 1 82 ? -20.121 13.492 -13.357 1.00 36.31 82 ALA A C 1
ATOM 637 O O . ALA A 1 82 ? -19.766 13.203 -12.191 1.00 36.31 82 ALA A O 1
#

pLDDT: mean 84.81, std 14.96, range [36.31, 98.5]

Sequence (82 aa):
MSADTLTIKLDPQLLALFRRYEAHTQITAQFYIDELLAKTRPTLQAVVEALDEAAGDPEALAQLFGRRLASLMQQQGDKVSA

Organism: Pseudomonas fluorescens (NCBI:txid294)